Protein AF-A0A6I3MA17-F1 (afdb_monomer_lite)

InterPro domains:
  IPR024534 Wadjet protein JetD, C-terminal [PF09983] (1-63)

Foldseek 3Di:
DAPVVVVVPVVQKDADPDADDDDDDPDDPRRVVVSVCQVVQVVHHRIDGPVVPDDVVVVCVVVVD

pLD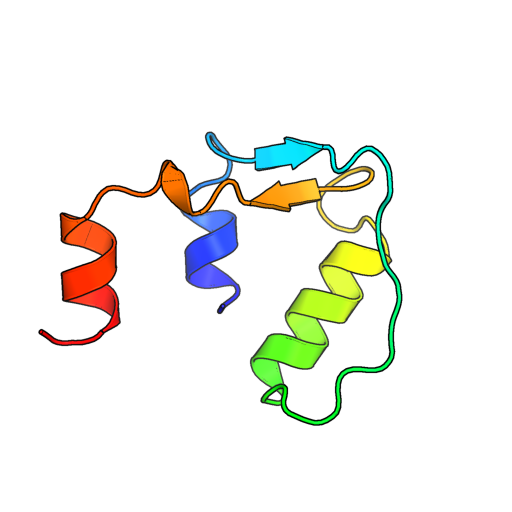DT: mean 95.47, std 4.72, range [61.34, 98.0]

Radius of gyration: 12.27 Å; chains: 1; bounding box: 24×26×31 Å

Organism: NCBI:txid88376

Secondary structure (DSSP, 8-state):
--HHHHHHTGGGEEE-SS------SS--HHHHHHHHHHHTTTTSTTEEE-GGGS-HHHHHHHHT-

Structure (mmCIF, N/CA/C/O backbone):
data_AF-A0A6I3MA17-F1
#
_entry.id   AF-A0A6I3MA17-F1
#
loop_
_atom_site.group_PDB
_atom_site.id
_atom_site.type_symbol
_atom_site.label_atom_id
_atom_site.label_alt_id
_atom_site.label_comp_id
_atom_site.label_asym_id
_atom_site.label_entity_id
_atom_site.label_seq_id
_atom_site.pdbx_PDB_ins_code
_atom_site.Cartn_x
_atom_site.Cartn_y
_atom_site.Cartn_z
_atom_site.occupancy
_atom_site.B_iso_or_equiv
_atom_site.auth_seq_id
_atom_site.auth_comp_id
_atom_site.auth_asym_id
_atom_site.auth_atom_id
_atom_site.pdbx_PDB_model_num
ATOM 1 N N . MET A 1 1 ? 2.774 -8.096 0.183 1.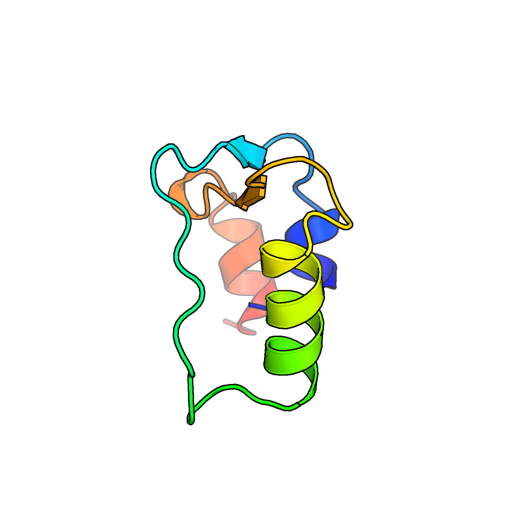00 92.56 1 MET A N 1
ATOM 2 C CA . MET A 1 1 ? 1.341 -7.988 0.577 1.00 92.56 1 MET A CA 1
ATOM 3 C C . MET A 1 1 ? 0.503 -8.733 -0.438 1.00 92.56 1 MET A C 1
ATOM 5 O O . MET A 1 1 ? 0.896 -8.773 -1.599 1.00 92.56 1 MET A O 1
ATOM 9 N N . ASP A 1 2 ? -0.633 -9.294 -0.036 1.00 95.12 2 ASP A N 1
ATOM 10 C CA . ASP A 1 2 ? -1.520 -9.985 -0.969 1.00 95.12 2 ASP A CA 1
ATOM 11 C C . ASP A 1 2 ? -2.601 -9.066 -1.564 1.00 95.12 2 ASP A C 1
ATOM 13 O O . ASP A 1 2 ? -2.823 -7.926 -1.145 1.00 95.12 2 ASP A O 1
ATOM 17 N N . ARG A 1 3 ? -3.266 -9.579 -2.602 1.00 97.38 3 ARG A N 1
ATOM 18 C CA . ARG A 1 3 ? -4.313 -8.859 -3.333 1.00 97.38 3 ARG A CA 1
ATOM 19 C C . ARG A 1 3 ? -5.548 -8.604 -2.472 1.00 97.38 3 ARG A C 1
ATOM 21 O O . ARG A 1 3 ? -6.197 -7.577 -2.642 1.00 97.38 3 ARG A O 1
ATOM 28 N N . ALA A 1 4 ? -5.877 -9.538 -1.582 1.00 96.62 4 ALA A N 1
ATOM 29 C CA . ALA A 1 4 ? -7.029 -9.411 -0.698 1.00 96.62 4 ALA A CA 1
ATOM 30 C C . ALA A 1 4 ? -6.860 -8.204 0.232 1.00 96.62 4 ALA A C 1
ATOM 32 O O . ALA A 1 4 ? -7.776 -7.398 0.356 1.00 96.62 4 ALA A O 1
ATOM 33 N N . THR A 1 5 ? -5.661 -8.028 0.790 1.00 96.62 5 THR A N 1
ATOM 34 C CA . THR A 1 5 ? -5.301 -6.889 1.636 1.00 96.62 5 THR A CA 1
ATOM 35 C C . THR A 1 5 ? -5.425 -5.567 0.883 1.00 96.62 5 THR A C 1
ATOM 37 O O . THR A 1 5 ? -6.016 -4.630 1.418 1.00 96.62 5 THR A O 1
ATOM 40 N N . LEU A 1 6 ? -4.924 -5.494 -0.360 1.00 97.88 6 LEU A N 1
ATOM 41 C CA . LEU A 1 6 ? -5.020 -4.285 -1.187 1.00 97.88 6 LEU A CA 1
ATOM 42 C C . LEU A 1 6 ? -6.481 -3.881 -1.446 1.00 97.88 6 LEU A C 1
ATOM 44 O O . LEU A 1 6 ? -6.836 -2.727 -1.226 1.00 97.88 6 LEU A O 1
ATOM 48 N N . LEU A 1 7 ? -7.310 -4.823 -1.909 1.00 97.75 7 LEU A N 1
ATOM 49 C CA . LEU A 1 7 ? -8.704 -4.554 -2.292 1.00 97.75 7 LEU A CA 1
ATOM 50 C C . LEU A 1 7 ? -9.619 -4.310 -1.084 1.00 97.75 7 LEU A C 1
ATOM 52 O O . LEU A 1 7 ? -10.594 -3.575 -1.187 1.00 97.75 7 LEU A O 1
ATOM 56 N N . ALA A 1 8 ? -9.311 -4.898 0.074 1.00 97.69 8 ALA A N 1
ATOM 57 C CA . ALA A 1 8 ? -10.068 -4.647 1.299 1.00 97.69 8 ALA A CA 1
ATOM 58 C C . ALA A 1 8 ? -9.928 -3.199 1.810 1.00 97.69 8 ALA A C 1
ATOM 60 O O . ALA A 1 8 ? -10.775 -2.755 2.579 1.00 97.69 8 ALA A O 1
ATOM 61 N N . HIS A 1 9 ? -8.887 -2.477 1.378 1.00 97.81 9 HIS A N 1
ATOM 62 C CA . HIS A 1 9 ? -8.535 -1.137 1.855 1.00 97.81 9 HIS A CA 1
ATOM 63 C C . HIS A 1 9 ? -8.434 -0.124 0.707 1.00 97.81 9 HIS A C 1
ATOM 65 O O . HIS A 1 9 ? -7.540 0.724 0.697 1.00 97.81 9 HIS A O 1
ATOM 71 N N . GLU A 1 10 ? -9.338 -0.212 -0.275 1.00 97.69 10 GLU A N 1
ATOM 72 C CA . GLU A 1 10 ? -9.464 0.772 -1.367 1.00 97.69 10 GLU A CA 1
ATOM 73 C C . GLU A 1 10 ? -9.594 2.215 -0.852 1.00 97.69 10 GLU A C 1
ATOM 75 O O . GLU A 1 10 ? -9.055 3.147 -1.446 1.00 97.69 10 GLU A O 1
ATOM 80 N N . ASP A 1 11 ? -10.235 2.408 0.303 1.00 97.50 11 ASP A N 1
ATOM 81 C CA . ASP A 1 11 ? -10.364 3.702 0.981 1.00 97.50 11 ASP A CA 1
ATOM 82 C C . ASP A 1 11 ? -9.031 4.255 1.523 1.00 97.50 11 ASP A C 1
ATOM 84 O O . ASP A 1 11 ? -8.954 5.433 1.873 1.00 97.50 11 ASP A O 1
ATOM 88 N N . ARG A 1 12 ? -7.980 3.426 1.589 1.00 97.81 12 ARG A N 1
ATOM 89 C CA . ARG A 1 12 ? -6.625 3.778 2.053 1.00 97.81 12 ARG A CA 1
ATOM 90 C C . ARG A 1 12 ? -5.601 3.832 0.922 1.00 97.81 12 ARG A C 1
ATOM 92 O O . ARG A 1 12 ? -4.396 3.808 1.177 1.00 97.81 12 ARG A O 1
ATOM 99 N N . TRP A 1 13 ? -6.055 3.885 -0.326 1.00 97.94 13 TRP A N 1
ATOM 100 C CA . TRP A 1 13 ? -5.166 4.075 -1.464 1.00 97.94 13 TRP A CA 1
ATOM 101 C C . TRP A 1 13 ? -4.751 5.542 -1.589 1.00 97.94 13 TRP A C 1
ATOM 103 O O . TRP A 1 13 ? -5.580 6.452 -1.615 1.00 97.94 13 TRP A O 1
ATOM 113 N N . GLY A 1 14 ? -3.448 5.759 -1.698 1.00 97.12 14 GLY A N 1
ATOM 114 C CA . GLY A 1 14 ? -2.835 7.003 -2.129 1.00 97.12 14 GLY A CA 1
ATOM 115 C C . GLY A 1 14 ? -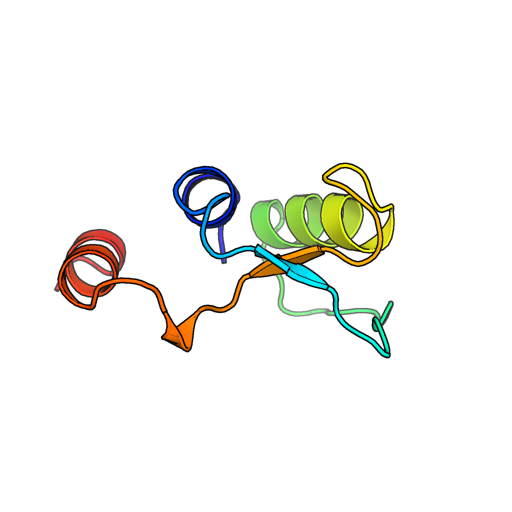2.326 6.906 -3.566 1.00 97.12 14 GLY A C 1
ATOM 116 O O . GLY A 1 14 ? -2.465 5.884 -4.244 1.00 97.12 14 GLY A O 1
ATOM 117 N N . GLN A 1 15 ? -1.696 7.988 -4.016 1.00 96.88 15 GLN A N 1
ATOM 118 C CA . GLN A 1 15 ? -0.917 8.011 -5.250 1.00 96.88 15 GLN A CA 1
ATOM 119 C C . GLN A 1 15 ? 0.554 8.203 -4.898 1.00 96.88 15 GLN A C 1
ATOM 121 O O . GLN A 1 15 ? 0.915 9.167 -4.222 1.00 96.88 15 GLN A O 1
ATOM 126 N N . GLU A 1 16 ? 1.407 7.301 -5.369 1.00 94.19 16 GLU A N 1
ATOM 127 C CA . GLU A 1 16 ? 2.850 7.450 -5.249 1.00 94.19 16 GLU A CA 1
ATOM 128 C C . GLU A 1 16 ? 3.339 8.501 -6.254 1.00 94.19 16 GLU A C 1
ATOM 130 O O . GLU A 1 16 ? 3.169 8.356 -7.466 1.00 94.19 16 GLU A O 1
ATOM 135 N N . ALA A 1 17 ? 3.955 9.575 -5.758 1.00 94.44 17 ALA A N 1
ATOM 136 C CA . ALA A 1 17 ? 4.442 10.663 -6.606 1.00 94.44 17 ALA A CA 1
ATOM 137 C C . ALA A 1 17 ? 5.646 10.240 -7.462 1.00 94.44 17 ALA A C 1
ATOM 139 O O . ALA A 1 17 ? 5.941 10.859 -8.485 1.00 94.44 17 ALA A O 1
ATOM 140 N N . SER A 1 18 ? 6.379 9.212 -7.035 1.00 93.88 18 SER A N 1
ATOM 141 C CA . SER A 1 18 ? 7.537 8.670 -7.746 1.00 93.88 18 SER A CA 1
ATOM 142 C C . SER A 1 18 ? 7.490 7.137 -7.742 1.00 93.88 18 SER A C 1
ATOM 144 O O . SER A 1 18 ? 8.225 6.497 -6.986 1.00 93.88 18 SER A O 1
ATOM 146 N N . PRO A 1 19 ? 6.599 6.528 -8.554 1.00 92.00 19 PRO A N 1
ATOM 147 C CA . PRO A 1 19 ? 6.409 5.082 -8.569 1.00 92.00 19 PRO A CA 1
ATOM 148 C C . PRO A 1 19 ? 7.679 4.371 -9.047 1.00 92.00 19 PRO A C 1
ATOM 150 O O . PRO A 1 19 ? 8.419 4.874 -9.894 1.00 92.00 19 PRO A O 1
ATOM 153 N N . THR A 1 20 ? 7.935 3.182 -8.500 1.00 91.50 20 THR A N 1
ATOM 154 C CA . THR A 1 20 ? 9.131 2.386 -8.810 1.00 91.50 20 THR A CA 1
ATOM 155 C C . THR A 1 20 ? 8.758 1.068 -9.486 1.00 91.50 20 THR A C 1
ATOM 157 O O . THR A 1 20 ? 7.966 0.292 -8.954 1.00 91.50 20 THR A O 1
ATOM 160 N N . SER A 1 21 ? 9.397 0.784 -10.623 1.00 93.06 21 SER A N 1
ATOM 161 C CA . SER A 1 21 ? 9.265 -0.449 -11.415 1.00 93.06 21 SER A CA 1
ATOM 162 C C . SER A 1 21 ? 10.538 -1.312 -11.356 1.00 93.06 21 SER A C 1
ATOM 164 O O . SER A 1 21 ? 11.115 -1.702 -12.371 1.00 93.06 21 SER A O 1
ATOM 166 N N . ALA A 1 22 ? 11.031 -1.571 -10.145 1.00 94.94 22 ALA A N 1
ATOM 167 C CA . ALA A 1 22 ? 12.229 -2.373 -9.928 1.00 94.94 22 ALA A CA 1
ATOM 168 C C . ALA A 1 22 ? 11.942 -3.876 -10.077 1.00 94.94 22 ALA A C 1
ATOM 170 O O . ALA A 1 22 ? 10.861 -4.365 -9.761 1.00 94.94 22 ALA A O 1
ATOM 171 N N . SER A 1 23 ? 12.945 -4.642 -10.507 1.00 93.69 23 SER A N 1
ATOM 172 C CA . SER A 1 23 ? 12.880 -6.102 -10.424 1.00 93.69 23 SER A CA 1
ATOM 173 C C . SER A 1 23 ? 13.052 -6.548 -8.971 1.00 93.69 23 SER A C 1
ATOM 175 O O . SER A 1 23 ? 14.095 -6.300 -8.370 1.00 93.69 23 SER A O 1
ATOM 177 N N . LEU A 1 24 ? 12.037 -7.213 -8.418 1.00 94.94 24 LEU A N 1
ATOM 178 C CA . LEU A 1 24 ? 12.036 -7.733 -7.049 1.00 94.94 24 LEU A CA 1
ATOM 179 C C . LEU A 1 24 ? 12.127 -9.266 -7.089 1.00 94.94 24 LEU A C 1
ATOM 181 O O . LEU A 1 24 ? 11.220 -9.919 -7.599 1.00 94.94 24 LEU A O 1
ATOM 185 N N . SER A 1 25 ? 13.228 -9.837 -6.589 1.00 95.50 25 SER A N 1
ATOM 186 C CA . SER A 1 25 ? 13.505 -11.285 -6.658 1.00 95.50 25 SER A CA 1
ATOM 187 C C . SER A 1 25 ? 12.793 -12.114 -5.595 1.00 95.50 25 SER A C 1
ATOM 189 O O . SER A 1 25 ? 12.591 -13.309 -5.793 1.00 95.50 25 SER A O 1
ATOM 191 N N . ASP A 1 26 ? 12.430 -11.486 -4.478 1.00 97.06 26 ASP A N 1
ATOM 192 C CA . ASP A 1 26 ? 12.008 -12.197 -3.267 1.00 97.06 26 ASP A CA 1
ATOM 193 C C . ASP A 1 26 ? 10.480 -12.258 -3.121 1.00 97.06 26 ASP A C 1
ATOM 195 O O . ASP A 1 26 ? 9.964 -12.725 -2.108 1.00 97.06 26 ASP A O 1
ATOM 199 N N . LEU A 1 27 ? 9.744 -11.793 -4.135 1.00 97.00 27 LEU A N 1
ATOM 200 C CA . LEU A 1 27 ? 8.289 -11.869 -4.158 1.00 97.00 27 LEU A CA 1
ATOM 201 C C . LEU A 1 27 ? 7.832 -13.306 -4.411 1.00 97.00 27 LEU A C 1
ATOM 203 O O . LEU A 1 27 ? 8.315 -13.991 -5.316 1.00 97.00 27 LEU A O 1
ATOM 207 N N . SER A 1 28 ? 6.828 -13.746 -3.657 1.00 96.88 28 SER A N 1
ATOM 208 C CA . SER A 1 28 ? 6.066 -14.934 -4.036 1.00 96.88 28 SER A CA 1
ATOM 209 C C . SER A 1 28 ? 5.352 -14.715 -5.378 1.00 96.88 28 SER A C 1
ATOM 211 O O . SER A 1 28 ? 5.122 -13.585 -5.805 1.00 96.88 28 SER A O 1
ATOM 213 N N . HIS A 1 29 ? 4.920 -15.792 -6.042 1.00 96.31 29 HIS A N 1
ATOM 214 C CA . HIS A 1 29 ? 4.197 -15.680 -7.317 1.00 96.31 29 HIS A CA 1
ATOM 215 C C . HIS A 1 29 ? 2.951 -14.778 -7.224 1.00 96.31 29 HIS A C 1
ATOM 217 O O . HIS A 1 29 ? 2.687 -13.980 -8.122 1.00 96.31 29 HIS A O 1
ATOM 223 N N . ALA A 1 30 ? 2.207 -14.875 -6.117 1.00 97.00 30 ALA A N 1
ATOM 224 C CA . ALA A 1 30 ? 1.032 -14.044 -5.875 1.00 97.00 30 ALA A CA 1
ATOM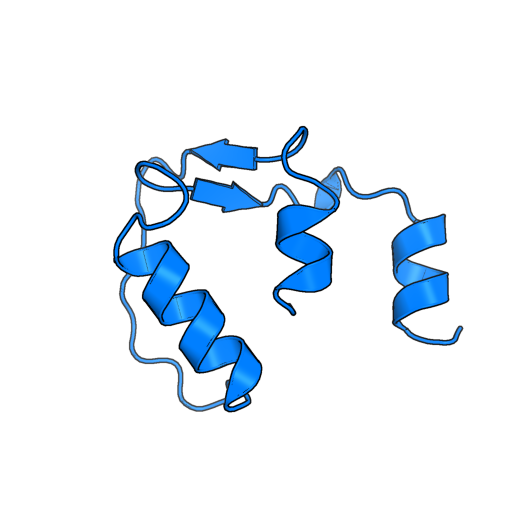 225 C C . ALA A 1 30 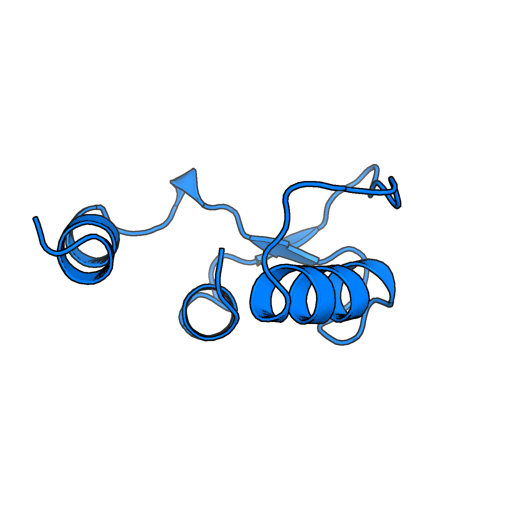? 1.397 -12.561 -5.696 1.00 97.00 30 ALA A C 1
ATOM 227 O O . ALA A 1 30 ? 0.690 -11.687 -6.198 1.00 97.00 30 ALA A O 1
ATOM 228 N N . GLU A 1 31 ? 2.509 -12.276 -5.017 1.00 97.69 31 GLU A N 1
ATOM 229 C CA . GLU A 1 31 ? 3.004 -10.912 -4.837 1.00 97.69 31 GLU A CA 1
ATOM 230 C C . GLU A 1 31 ? 3.565 -10.328 -6.131 1.00 97.69 31 GLU A C 1
ATOM 232 O O . GLU A 1 31 ? 3.289 -9.169 -6.418 1.00 97.69 31 GLU A O 1
ATOM 237 N N . SER A 1 32 ? 4.283 -11.110 -6.945 1.00 97.19 32 SER A N 1
ATOM 238 C CA . SER A 1 32 ? 4.739 -10.666 -8.268 1.00 97.19 32 SER A CA 1
ATOM 239 C C . SER A 1 32 ? 3.569 -10.292 -9.171 1.00 97.19 32 SER A C 1
ATOM 241 O O . SER A 1 32 ? 3.617 -9.244 -9.805 1.00 97.19 32 SER A O 1
ATOM 243 N N . ALA A 1 33 ? 2.507 -11.103 -9.196 1.00 97.62 33 ALA A N 1
ATOM 244 C CA . ALA A 1 33 ? 1.316 -10.796 -9.984 1.00 97.62 33 ALA A CA 1
ATOM 245 C C . ALA A 1 33 ? 0.642 -9.497 -9.509 1.00 97.62 33 ALA A C 1
ATOM 247 O O . ALA A 1 33 ? 0.293 -8.645 -10.320 1.00 97.62 33 ALA A O 1
ATOM 248 N N . LEU A 1 34 ? 0.501 -9.310 -8.191 1.00 98.00 34 LEU A N 1
ATOM 249 C CA . LEU A 1 34 ? -0.039 -8.067 -7.637 1.00 98.00 34 LEU A CA 1
ATOM 2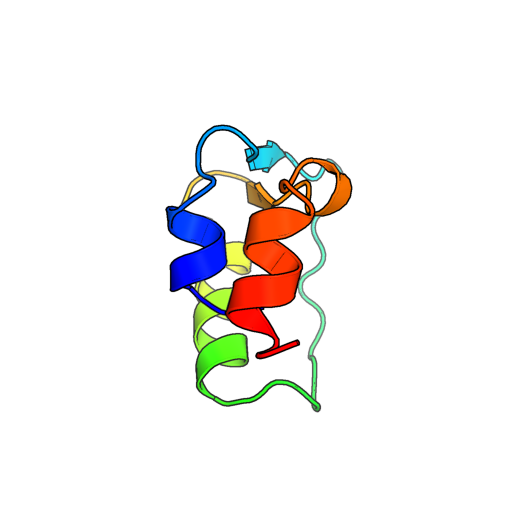50 C C . LEU A 1 34 ? 0.851 -6.857 -7.951 1.00 98.00 34 LEU A C 1
ATOM 252 O O . LEU A 1 34 ? 0.342 -5.789 -8.278 1.00 98.00 34 LEU A O 1
ATOM 256 N N . TYR A 1 35 ? 2.167 -7.020 -7.836 1.00 97.50 35 TYR A N 1
ATOM 257 C CA . TYR A 1 35 ? 3.134 -5.976 -8.140 1.00 97.50 35 TYR A CA 1
ATOM 258 C C . TYR A 1 35 ? 3.058 -5.560 -9.612 1.00 97.50 35 TYR A C 1
ATOM 260 O O . TYR A 1 35 ? 3.008 -4.369 -9.899 1.00 97.50 35 TYR A O 1
ATOM 268 N N . GLU A 1 36 ? 2.965 -6.516 -10.538 1.00 97.44 36 GLU A N 1
ATOM 269 C CA . GLU A 1 36 ? 2.765 -6.234 -11.962 1.00 97.44 36 GLU A CA 1
ATOM 270 C C . GLU A 1 36 ? 1.479 -5.433 -12.203 1.00 97.44 36 GLU A C 1
ATOM 272 O O . GLU A 1 36 ? 1.503 -4.425 -12.909 1.00 97.44 36 GLU A O 1
ATOM 277 N N . ASP A 1 37 ? 0.370 -5.815 -11.566 1.00 97.94 37 ASP A N 1
ATOM 278 C CA . ASP A 1 37 ? -0.893 -5.079 -11.670 1.00 97.94 37 ASP A CA 1
ATOM 279 C C . ASP A 1 37 ? -0.786 -3.636 -11.131 1.00 97.94 37 ASP A C 1
ATOM 281 O O . ASP A 1 37 ? -1.387 -2.724 -11.699 1.00 97.94 37 ASP A O 1
ATOM 285 N N . LEU A 1 38 ? -0.018 -3.409 -10.057 1.00 97.31 38 LEU A N 1
ATOM 286 C CA . LEU A 1 38 ? 0.229 -2.071 -9.501 1.00 97.31 38 LEU A CA 1
ATOM 287 C C . LEU A 1 38 ? 1.105 -1.217 -10.427 1.00 97.31 38 LEU A C 1
ATOM 289 O O . LEU A 1 38 ? 0.777 -0.066 -10.689 1.00 97.31 38 LEU A O 1
ATOM 293 N N . VAL A 1 39 ? 2.198 -1.777 -10.953 1.00 96.94 39 VAL A N 1
ATOM 294 C CA . VAL A 1 39 ? 3.145 -1.058 -11.828 1.00 96.94 39 VAL A CA 1
ATOM 295 C C . VAL A 1 39 ? 2.543 -0.764 -13.207 1.00 96.94 39 VAL A C 1
ATOM 297 O O . VAL A 1 39 ? 2.965 0.174 -13.878 1.00 96.94 39 VAL A O 1
ATOM 300 N N . THR A 1 40 ? 1.558 -1.554 -13.638 1.00 97.12 40 THR A N 1
ATOM 301 C CA . THR A 1 40 ? 0.815 -1.347 -14.892 1.00 97.12 40 THR A CA 1
ATOM 302 C C . THR A 1 40 ? -0.455 -0.506 -14.716 1.00 97.12 40 THR A C 1
ATOM 304 O O . THR A 1 40 ? -1.266 -0.433 -15.639 1.00 97.12 40 THR A O 1
ATOM 307 N N . ASP A 1 41 ? -0.633 0.135 -13.553 1.00 97.19 41 ASP A N 1
ATOM 308 C CA . ASP A 1 41 ? -1.767 1.009 -13.221 1.00 97.19 41 ASP A CA 1
ATOM 309 C C . ASP A 1 41 ? -3.148 0.342 -13.370 1.00 97.19 41 ASP A C 1
ATOM 311 O O . ASP A 1 41 ? -4.166 1.007 -13.588 1.00 97.19 41 ASP A O 1
ATOM 315 N N . ARG A 1 42 ? -3.235 -0.988 -13.221 1.00 97.94 42 ARG A N 1
ATOM 316 C CA . ARG A 1 42 ? -4.494 -1.737 -13.392 1.00 97.94 42 ARG A CA 1
ATOM 317 C C . ARG A 1 42 ? -5.587 -1.296 -12.417 1.00 97.94 42 ARG A C 1
ATOM 319 O O . ARG A 1 42 ? -6.772 -1.403 -12.730 1.00 97.94 42 ARG A O 1
ATOM 326 N N . PHE A 1 43 ? -5.189 -0.830 -11.238 1.00 97.06 43 PHE A N 1
ATOM 327 C CA . PHE A 1 43 ? -6.089 -0.362 -10.183 1.00 97.06 43 PHE A CA 1
ATOM 328 C C . PHE A 1 43 ? -6.268 1.164 -10.171 1.00 97.06 43 PHE A C 1
ATOM 330 O O . PHE A 1 43 ? -7.021 1.688 -9.356 1.00 97.06 43 PHE A O 1
ATOM 337 N N . GLY A 1 44 ? -5.606 1.879 -11.082 1.00 97.06 44 GLY A N 1
ATOM 338 C CA . GLY A 1 44 ? -5.536 3.335 -11.109 1.00 97.06 44 GLY A CA 1
ATOM 339 C C . GLY A 1 44 ? -4.093 3.821 -11.212 1.00 97.06 44 GLY A C 1
ATOM 340 O O . GLY A 1 44 ? -3.158 3.072 -10.942 1.00 97.06 44 GLY A O 1
ATOM 341 N N . ALA A 1 45 ? -3.930 5.085 -11.598 1.00 97.31 45 ALA A N 1
ATOM 342 C CA . ALA A 1 45 ? -2.617 5.686 -11.803 1.00 97.31 45 ALA A CA 1
ATOM 343 C C . ALA A 1 45 ? -1.822 5.773 -10.490 1.00 97.31 45 ALA A C 1
ATOM 345 O O . ALA A 1 45 ? -2.268 6.415 -9.536 1.00 97.31 45 ALA A O 1
ATOM 346 N N . SER A 1 46 ? -0.641 5.156 -10.473 1.00 96.75 46 SER A N 1
ATOM 347 C CA . SER A 1 46 ? 0.329 5.164 -9.377 1.00 96.75 46 SER A CA 1
ATOM 348 C C . SER A 1 46 ? -0.257 4.773 -8.017 1.00 96.75 46 SER A C 1
ATOM 350 O O . SER A 1 46 ? 0.125 5.348 -6.996 1.00 96.75 46 SER A O 1
ATOM 352 N N . VAL A 1 47 ? -1.195 3.819 -7.976 1.00 97.44 47 VAL A N 1
ATOM 353 C CA . VAL A 1 47 ? -1.828 3.381 -6.719 1.00 97.44 47 VAL A CA 1
ATOM 354 C C . VAL A 1 47 ? -0.785 2.855 -5.731 1.00 97.44 47 VAL A C 1
ATOM 356 O O . VAL A 1 47 ? 0.015 1.973 -6.047 1.00 97.44 47 VAL A O 1
ATOM 359 N N . ARG A 1 48 ? -0.845 3.357 -4.496 1.00 97.19 48 ARG A N 1
ATOM 360 C CA . ARG A 1 48 ? -0.066 2.875 -3.352 1.00 97.19 48 ARG A CA 1
ATOM 361 C C . ARG A 1 48 ? -0.996 2.653 -2.170 1.00 97.19 48 ARG A C 1
ATOM 363 O O . ARG A 1 48 ? -1.785 3.525 -1.830 1.00 97.19 48 ARG A O 1
ATOM 370 N N . LEU A 1 49 ? -0.878 1.505 -1.514 1.00 97.44 49 LEU A N 1
ATOM 371 C CA . LEU A 1 49 ? -1.574 1.275 -0.253 1.00 97.44 49 LEU A CA 1
ATOM 372 C C . LEU A 1 49 ? -0.832 1.979 0.885 1.00 97.44 49 LEU A C 1
ATOM 374 O O . LEU A 1 49 ? 0.340 1.682 1.126 1.00 97.44 49 LEU A O 1
ATOM 378 N N . GLU A 1 50 ? -1.518 2.851 1.618 1.00 97.25 50 GLU A N 1
ATOM 379 C CA . GLU A 1 50 ? -0.991 3.453 2.843 1.00 97.25 50 GLU A CA 1
ATOM 380 C C . GLU A 1 50 ? -1.109 2.457 3.999 1.00 97.25 50 GLU A C 1
ATOM 382 O O . GLU A 1 50 ? -2.028 2.510 4.814 1.00 97.25 50 GLU A O 1
ATOM 387 N N . GLN A 1 51 ? -0.185 1.492 4.043 1.00 95.06 51 GLN A N 1
ATOM 388 C CA . GLN A 1 51 ? -0.237 0.367 4.987 1.00 95.06 51 GLN A CA 1
ATOM 389 C C . GLN A 1 51 ? -0.248 0.809 6.458 1.00 95.06 51 GLN A C 1
ATOM 391 O O . GLN A 1 51 ? -0.829 0.126 7.294 1.00 95.06 51 GLN A O 1
ATOM 396 N N . GLU A 1 52 ? 0.335 1.968 6.774 1.00 95.81 52 GLU A N 1
ATOM 397 C CA . GLU A 1 52 ? 0.293 2.574 8.113 1.00 95.81 52 GLU A CA 1
ATOM 398 C C . GLU A 1 52 ? -1.120 2.968 8.578 1.00 95.81 52 GLU A C 1
ATOM 400 O O . GLU A 1 52 ? -1.340 3.167 9.770 1.00 95.81 52 GLU A O 1
ATOM 405 N N . LEU A 1 53 ? -2.081 3.064 7.652 1.00 96.50 53 LEU A N 1
ATOM 406 C CA . LEU A 1 53 ? -3.480 3.381 7.935 1.00 96.50 53 LEU A CA 1
ATOM 407 C C . LEU A 1 53 ? -4.360 2.138 8.134 1.00 96.50 53 LEU A C 1
ATOM 409 O O . LEU A 1 53 ? -5.556 2.295 8.395 1.00 96.50 53 LEU A O 1
ATOM 413 N N . ILE A 1 54 ? -3.809 0.929 7.990 1.00 96.00 54 ILE A N 1
ATOM 414 C CA . ILE A 1 54 ? -4.538 -0.326 8.202 1.00 96.00 54 ILE A CA 1
ATOM 415 C C . ILE A 1 54 ? -4.695 -0.568 9.704 1.00 96.00 54 ILE A C 1
ATOM 417 O O . ILE A 1 54 ? -3.728 -0.498 10.466 1.00 96.00 54 ILE A O 1
ATOM 421 N N . ASP A 1 55 ? -5.920 -0.879 10.134 1.00 95.56 55 ASP A N 1
ATOM 422 C CA . ASP A 1 55 ? -6.214 -1.147 11.539 1.00 95.56 55 ASP A CA 1
ATOM 423 C C . ASP A 1 55 ? -5.386 -2.328 12.057 1.00 95.56 55 ASP A C 1
ATOM 425 O O . ASP A 1 55 ? -5.388 -3.416 11.479 1.00 95.56 55 ASP A O 1
ATOM 429 N N . TRP A 1 56 ? -4.731 -2.148 13.208 1.00 95.12 56 TRP A N 1
ATOM 430 C CA . TRP A 1 56 ? -3.849 -3.171 13.785 1.00 95.12 56 TRP A CA 1
ATOM 431 C C . TRP A 1 56 ? -4.541 -4.526 13.986 1.00 95.12 56 TRP A C 1
ATOM 433 O O . TRP A 1 56 ? -3.927 -5.572 13.800 1.00 95.12 56 TRP A O 1
ATOM 443 N N . LYS A 1 57 ? -5.844 -4.511 14.292 1.00 95.62 57 LYS A N 1
ATOM 444 C CA . LYS A 1 57 ? -6.654 -5.727 14.418 1.00 95.62 57 LYS A CA 1
ATOM 445 C C . LYS A 1 57 ? -6.668 -6.561 13.128 1.00 95.62 57 LYS A C 1
ATOM 447 O O . LYS A 1 57 ? -6.583 -7.783 13.200 1.00 95.62 57 LYS A O 1
ATOM 452 N N . TRP A 1 58 ? -6.763 -5.917 11.964 1.00 95.19 58 TRP A N 1
ATOM 453 C CA . TRP A 1 58 ? -6.710 -6.612 10.676 1.00 95.19 58 TRP A CA 1
ATOM 454 C C . TRP A 1 58 ? -5.348 -7.275 10.473 1.00 95.19 58 TRP A C 1
ATOM 456 O O . TRP A 1 58 ? -5.266 -8.424 10.049 1.00 95.19 58 TRP A O 1
ATOM 466 N N . VAL A 1 59 ? -4.273 -6.556 10.810 1.00 93.62 59 VAL A N 1
ATOM 467 C CA . VAL A 1 59 ? -2.899 -7.054 10.677 1.00 93.62 59 VAL A CA 1
ATOM 468 C C . VAL A 1 59 ? -2.687 -8.304 11.531 1.00 93.62 59 VAL A C 1
ATOM 470 O O . VAL A 1 59 ? -2.202 -9.304 11.010 1.00 93.62 59 VAL A O 1
ATOM 473 N N . THR A 1 60 ? -3.099 -8.290 12.803 1.00 95.75 60 THR A N 1
ATOM 474 C CA . THR A 1 60 ? -2.963 -9.460 13.689 1.00 95.75 60 THR A CA 1
ATOM 475 C C . THR A 1 60 ? -3.761 -10.662 13.183 1.00 95.75 60 THR A C 1
ATOM 477 O O . THR A 1 60 ? -3.235 -11.770 13.135 1.00 95.75 60 THR A O 1
ATOM 480 N N . GLU A 1 61 ? -4.992 -10.445 12.701 1.00 94.75 61 GLU A N 1
ATOM 481 C CA . GLU A 1 61 ? -5.814 -11.518 12.121 1.00 94.75 61 GLU A CA 1
ATOM 482 C C . GLU A 1 61 ? -5.177 -12.117 10.855 1.00 94.75 61 GLU A C 1
ATOM 484 O O . GLU A 1 61 ? -5.205 -13.333 10.667 1.00 94.75 61 GLU A O 1
ATOM 489 N N . ALA A 1 62 ? -4.567 -11.287 10.004 1.00 92.12 62 ALA A N 1
ATOM 490 C CA . ALA A 1 62 ? -3.904 -11.729 8.777 1.00 92.12 62 ALA A CA 1
ATOM 491 C C . ALA A 1 62 ? -2.585 -12.481 9.034 1.00 92.12 62 ALA A C 1
ATOM 493 O O . ALA A 1 62 ? -2.227 -13.372 8.263 1.00 92.12 62 ALA A O 1
ATOM 494 N N . LEU A 1 63 ? -1.865 -12.133 10.103 1.00 91.50 63 LEU A N 1
ATOM 495 C CA . LEU A 1 63 ? -0.628 -12.808 10.511 1.00 91.50 63 LEU A CA 1
ATOM 496 C C . LEU A 1 63 ? -0.884 -14.092 11.315 1.00 91.50 63 LEU A C 1
ATOM 498 O O . LEU A 1 63 ? 0.006 -14.938 11.403 1.00 91.50 63 LEU A O 1
ATOM 502 N N . GLY A 1 64 ? -2.100 -14.267 11.840 1.00 87.44 64 GLY A N 1
ATOM 503 C CA . GLY A 1 64 ? -2.459 -15.397 12.695 1.00 87.44 64 GLY A CA 1
ATOM 504 C C . GLY A 1 64 ? -1.947 -15.269 14.134 1.00 87.44 64 GLY A C 1
ATOM 505 O O . GLY A 1 64 ? -1.750 -16.301 14.779 1.00 87.44 64 GLY A O 1
ATOM 506 N N . ASP A 1 65 ? -1.730 -14.033 14.600 1.00 61.34 65 ASP A N 1
ATOM 507 C CA . ASP A 1 65 ? -1.294 -13.680 15.963 1.00 61.34 65 ASP A CA 1
ATOM 508 C C . ASP A 1 65 ? -2.467 -13.492 16.945 1.00 61.34 65 ASP A C 1
ATOM 510 O O . ASP A 1 65 ? -3.541 -12.987 16.531 1.00 61.34 65 ASP A O 1
#

Sequence (65 aa):
MDRATLLAHEDRWGQEASPTSASLSDLSHAESALYEDLVTDRFGASVRLEQELIDWKWVTEALGD